Protein AF-A0A6A3LBC1-F1 (afdb_monomer)

Nearest PDB structures (foldseek):
  6pax-assembly1_A  TM=7.445E-01  e=5.194E-01  Homo sapiens
  1mbg-assembly1_A  TM=7.152E-01  e=2.354E+00  Mus musculus
  1iuy-assembly1_A  TM=4.541E-01  e=2.204E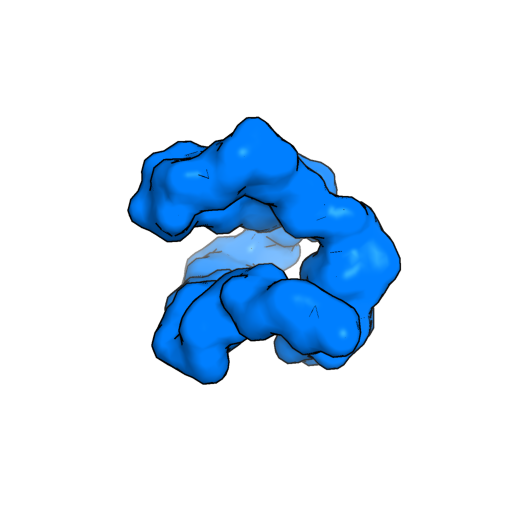+00  Mus musculus
  6wig-assembly1_A-2  TM=5.424E-01  e=9.988E+00  Medicago truncatula

Secondary structure (DSSP, 8-state):
----S-HHHHHHHHHHHHH-TTS-HHHHHHHHHHHTT-SSPPPHHHHHHH-

Mean predicted aligned error: 5.53 Å

Foldseek 3Di:
DDDDDDPVLLVVLVVVCVVPVVDDLVNSQVVSCVVVVDPHGDDSVRSVVSD

Structure (mmCIF, N/CA/C/O backbone):
data_AF-A0A6A3LBC1-F1
#
_entry.id   AF-A0A6A3LBC1-F1
#
loop_
_atom_site.group_PDB
_atom_site.id
_atom_site.type_symbol
_atom_site.label_atom_id
_atom_site.label_alt_id
_atom_site.label_comp_id
_atom_site.label_asym_id
_atom_site.label_entity_id
_atom_site.label_seq_id
_atom_site.pdbx_PDB_ins_code
_atom_site.Cartn_x
_atom_site.Cartn_y
_atom_site.Cartn_z
_atom_site.occupancy
_atom_site.B_iso_or_equiv
_atom_site.auth_seq_id
_atom_site.auth_comp_id
_atom_site.auth_asym_id
_atom_site.auth_atom_id
_atom_site.pdbx_PDB_model_num
ATOM 1 N N . MET A 1 1 ? 6.009 -3.220 -22.010 1.00 42.53 1 MET A N 1
ATOM 2 C CA . MET A 1 1 ? 5.806 -2.468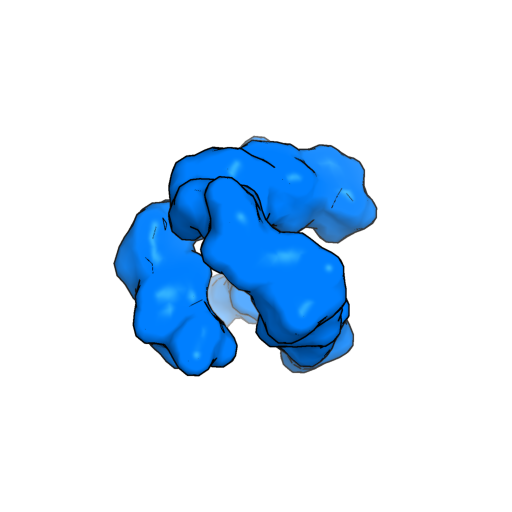 -20.753 1.00 42.53 1 MET A CA 1
ATOM 3 C C . MET A 1 1 ? 6.185 -3.378 -19.599 1.00 42.53 1 MET A C 1
ATOM 5 O O . MET A 1 1 ? 5.573 -4.426 -19.441 1.00 42.53 1 MET A O 1
ATOM 9 N N . GLY A 1 2 ? 7.296 -3.069 -18.922 1.00 45.88 2 GLY A N 1
ATOM 10 C CA . GLY A 1 2 ? 7.914 -3.953 -17.929 1.00 45.88 2 GLY A CA 1
ATOM 11 C C . GLY A 1 2 ? 6.966 -4.263 -16.774 1.00 45.88 2 GLY A C 1
ATOM 12 O O . GLY A 1 2 ? 6.217 -3.393 -16.346 1.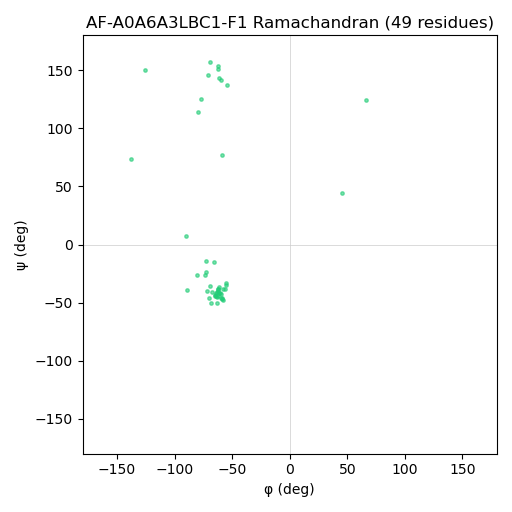00 45.88 2 GLY A O 1
ATOM 13 N N . LYS A 1 3 ? 7.002 -5.510 -16.306 1.00 50.34 3 LYS A N 1
ATOM 14 C CA . LYS A 1 3 ? 6.179 -6.114 -15.249 1.00 50.34 3 LYS A CA 1
ATOM 15 C C . LYS A 1 3 ? 6.343 -5.357 -13.918 1.00 50.34 3 LYS A C 1
ATOM 17 O O . LYS A 1 3 ? 7.092 -5.778 -13.044 1.00 50.34 3 LYS A O 1
ATOM 22 N N . TRP A 1 4 ? 5.697 -4.200 -13.790 1.00 63.03 4 TRP A N 1
ATOM 23 C CA . TRP A 1 4 ? 5.658 -3.423 -12.554 1.00 63.03 4 TRP A CA 1
ATOM 24 C C . TRP A 1 4 ? 4.619 -4.049 -11.628 1.00 63.03 4 TRP A C 1
ATOM 26 O O . TRP A 1 4 ? 3.429 -4.060 -11.931 1.00 63.03 4 TRP A O 1
ATOM 36 N N . MET A 1 5 ? 5.119 -4.581 -10.511 1.00 63.94 5 MET A N 1
ATOM 37 C CA . MET A 1 5 ? 4.411 -5.374 -9.503 1.00 63.94 5 MET A CA 1
ATOM 38 C C . MET A 1 5 ? 3.915 -6.745 -9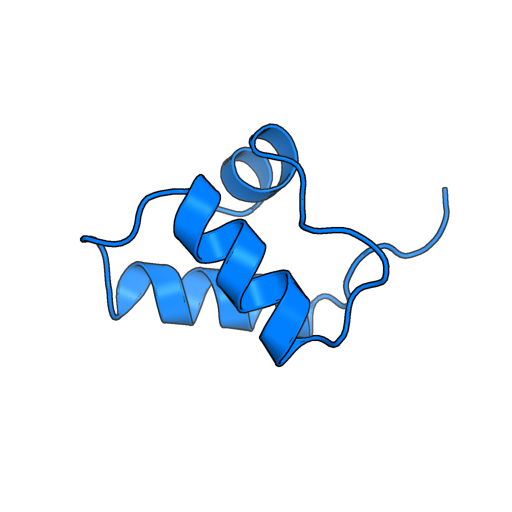.981 1.00 63.94 5 MET A C 1
ATOM 40 O O . MET A 1 5 ? 3.151 -6.885 -10.936 1.00 63.94 5 MET A O 1
ATOM 44 N N . ALA A 1 6 ? 4.338 -7.785 -9.258 1.00 75.31 6 ALA A N 1
ATOM 45 C CA . ALA A 1 6 ? 3.724 -9.099 -9.360 1.00 75.31 6 ALA A CA 1
ATOM 46 C C . ALA A 1 6 ? 2.249 -9.019 -8.928 1.00 75.31 6 ALA A C 1
ATOM 48 O O . ALA A 1 6 ? 1.869 -8.158 -8.133 1.00 75.31 6 ALA A O 1
ATOM 49 N N . ILE A 1 7 ? 1.418 -9.929 -9.443 1.00 79.56 7 ILE A N 1
ATOM 50 C CA . ILE A 1 7 ? -0.002 -10.036 -9.062 1.00 79.56 7 ILE A CA 1
ATOM 51 C C . ILE A 1 7 ? -0.148 -10.192 -7.537 1.00 79.56 7 ILE A C 1
ATOM 53 O O . ILE A 1 7 ? -1.080 -9.641 -6.954 1.00 79.56 7 ILE A O 1
ATOM 57 N N . ASP A 1 8 ? 0.806 -10.865 -6.892 1.00 80.12 8 ASP A N 1
ATOM 58 C CA . ASP A 1 8 ? 0.878 -10.991 -5.434 1.00 80.12 8 ASP A CA 1
ATOM 59 C C . ASP A 1 8 ? 0.966 -9.638 -4.721 1.00 80.12 8 ASP A C 1
ATOM 61 O O . ASP A 1 8 ? 0.162 -9.361 -3.836 1.00 80.12 8 ASP A O 1
ATOM 65 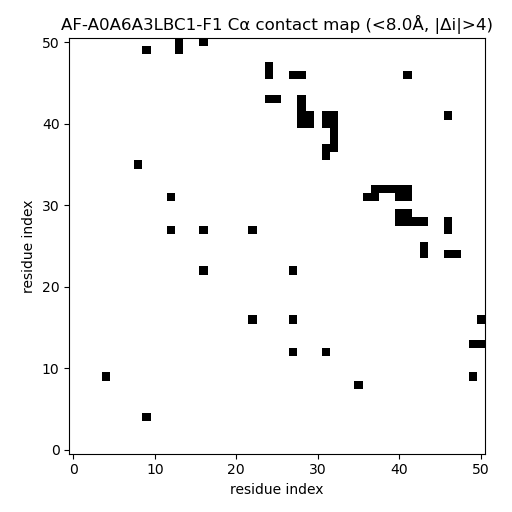N N . ASN A 1 9 ? 1.839 -8.735 -5.176 1.00 81.19 9 ASN A N 1
ATOM 66 C CA . ASN A 1 9 ? 1.994 -7.408 -4.573 1.00 81.19 9 ASN A CA 1
ATOM 67 C C . ASN A 1 9 ? 0.701 -6.588 -4.663 1.00 81.19 9 ASN A C 1
ATOM 69 O O . ASN A 1 9 ? 0.364 -5.848 -3.741 1.00 81.19 9 ASN A O 1
ATOM 73 N N . LYS A 1 10 ? -0.047 -6.725 -5.768 1.00 82.69 10 LYS A N 1
ATOM 74 C CA . LYS A 1 10 ? -1.352 -6.067 -5.926 1.00 82.69 10 LYS A CA 1
ATOM 75 C C . LYS A 1 10 ? -2.367 -6.613 -4.918 1.00 82.69 10 LYS A C 1
ATOM 77 O O . LYS A 1 10 ? -3.063 -5.837 -4.271 1.00 82.69 10 LYS A O 1
ATOM 82 N N . ARG A 1 11 ? -2.422 -7.938 -4.740 1.00 84.81 11 ARG A N 1
ATOM 83 C CA . ARG A 1 11 ? -3.311 -8.588 -3.759 1.00 84.81 11 ARG A CA 1
ATOM 84 C C . ARG A 1 11 ? -2.962 -8.211 -2.322 1.00 84.81 11 ARG A C 1
ATOM 86 O O . ARG A 1 11 ? -3.867 -7.947 -1.534 1.00 84.81 11 ARG A O 1
ATOM 93 N N . GLU A 1 12 ? -1.679 -8.152 -1.988 1.00 86.25 12 GLU A N 1
ATOM 94 C CA . GLU A 1 12 ? -1.201 -7.677 -0.687 1.00 86.25 12 GLU A CA 1
ATOM 95 C C . GLU A 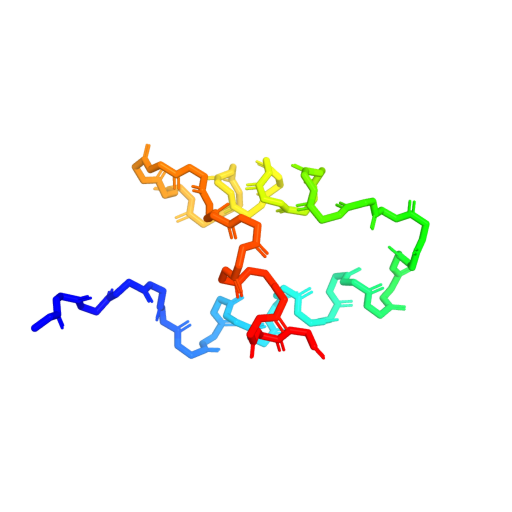1 12 ? -1.585 -6.217 -0.434 1.00 86.25 12 GLU A C 1
ATOM 97 O O . GLU A 1 12 ? -2.052 -5.885 0.654 1.00 86.25 12 GLU A O 1
ATOM 102 N N . LEU A 1 13 ? -1.477 -5.357 -1.451 1.00 84.31 13 LEU A N 1
ATOM 103 C CA . LEU A 1 13 ? -1.903 -3.961 -1.358 1.00 84.31 13 LEU A CA 1
ATOM 104 C C . LEU A 1 13 ? -3.401 -3.842 -1.031 1.00 84.31 13 LEU A C 1
ATOM 106 O O . LEU A 1 13 ? -3.773 -3.089 -0.131 1.00 84.31 13 LEU A O 1
ATOM 110 N N . ILE A 1 14 ? -4.246 -4.621 -1.715 1.00 85.69 14 ILE A N 1
ATOM 111 C CA . ILE A 1 14 ? -5.696 -4.664 -1.468 1.00 85.69 14 ILE A CA 1
ATOM 112 C C . ILE A 1 14 ? -5.981 -5.173 -0.050 1.00 85.69 14 ILE A C 1
ATOM 114 O O . ILE A 1 14 ? -6.761 -4.559 0.675 1.00 85.69 14 ILE A O 1
ATOM 118 N N . ARG A 1 15 ? -5.313 -6.249 0.393 1.00 87.81 15 ARG A N 1
ATOM 119 C CA . ARG A 1 15 ? -5.451 -6.766 1.768 1.00 87.81 15 ARG A CA 1
ATOM 120 C C . ARG A 1 15 ? -5.047 -5.728 2.808 1.00 87.81 15 ARG A C 1
ATOM 122 O O . ARG A 1 15 ? -5.743 -5.570 3.807 1.00 87.81 15 ARG A O 1
ATOM 129 N N . LYS A 1 16 ? -3.953 -4.999 2.573 1.00 85.44 16 LYS A N 1
ATOM 130 C CA . LYS A 1 16 ? -3.489 -3.938 3.472 1.00 85.44 16 LYS A CA 1
ATOM 131 C C . LYS A 1 16 ? -4.489 -2.789 3.539 1.00 85.44 16 LYS A C 1
ATOM 133 O O . LYS A 1 16 ? -4.789 -2.319 4.634 1.00 85.44 16 LYS A O 1
ATOM 138 N N . HIS A 1 17 ? -5.031 -2.364 2.400 1.00 85.06 17 HIS A N 1
ATOM 139 C CA . HIS A 1 17 ? -6.056 -1.325 2.361 1.00 85.06 17 HIS A CA 1
ATOM 140 C C . HIS A 1 17 ? -7.344 -1.769 3.064 1.00 85.06 17 HIS A C 1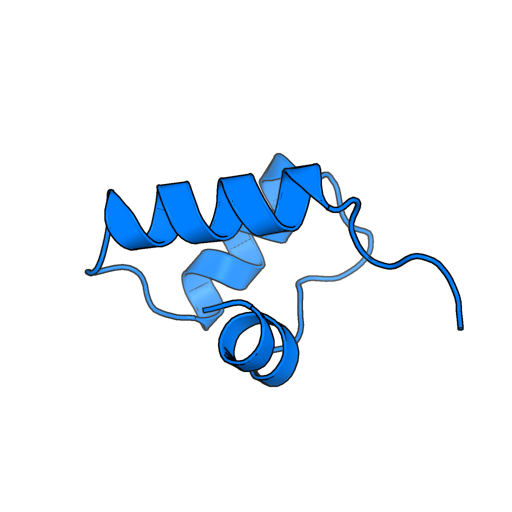
ATOM 142 O O . HIS A 1 17 ? -7.855 -1.031 3.899 1.00 85.06 17 HIS A O 1
ATOM 148 N N . ALA A 1 18 ? -7.805 -2.999 2.825 1.00 83.00 18 ALA A N 1
ATOM 149 C CA . ALA A 1 18 ? -8.969 -3.563 3.505 1.00 83.00 18 ALA A CA 1
ATOM 150 C C . ALA A 1 18 ? -8.760 -3.687 5.027 1.00 83.00 18 ALA A C 1
ATOM 152 O O . ALA A 1 18 ? -9.673 -3.415 5.801 1.00 83.00 18 ALA A O 1
ATOM 153 N N . ALA A 1 19 ? -7.553 -4.053 5.469 1.00 86.00 19 ALA A N 1
ATOM 154 C CA . ALA A 1 19 ? -7.205 -4.132 6.888 1.00 86.00 19 ALA A CA 1
ATOM 155 C C . ALA A 1 19 ? -7.018 -2.753 7.546 1.00 86.00 19 ALA A C 1
ATOM 157 O O . ALA A 1 19 ? -7.181 -2.615 8.756 1.00 86.00 19 ALA A O 1
ATOM 158 N N . THR A 1 20 ? -6.657 -1.730 6.767 1.00 80.44 20 THR A N 1
ATOM 159 C CA . THR A 1 20 ? -6.423 -0.362 7.250 1.00 80.44 20 THR A CA 1
ATOM 160 C C . THR A 1 20 ? -7.031 0.673 6.296 1.00 80.44 20 THR A C 1
ATOM 162 O O . THR A 1 20 ? -6.295 1.384 5.608 1.00 80.44 20 THR A O 1
ATOM 165 N N . PRO A 1 21 ? -8.371 0.825 6.275 1.00 75.31 21 PRO A N 1
ATOM 166 C CA . PRO A 1 21 ? -9.044 1.766 5.372 1.00 75.31 21 PRO A CA 1
ATOM 167 C C . PRO A 1 21 ? -8.720 3.237 5.684 1.00 75.31 21 PRO A C 1
ATOM 169 O O . PRO A 1 21 ? -8.932 4.111 4.851 1.00 75.31 21 PRO A O 1
ATOM 172 N N . ALA A 1 22 ? -8.156 3.522 6.863 1.00 80.75 22 ALA A N 1
ATOM 173 C CA . ALA A 1 22 ? -7.696 4.855 7.252 1.00 80.75 22 ALA A CA 1
ATOM 174 C C . ALA A 1 22 ? -6.407 5.307 6.532 1.00 80.75 22 ALA A C 1
ATOM 176 O O . ALA A 1 22 ? -6.050 6.484 6.594 1.00 80.75 22 ALA A O 1
ATOM 177 N N . MET A 1 23 ? -5.678 4.399 5.868 1.00 80.69 23 MET A N 1
ATOM 178 C CA . MET A 1 23 ? -4.466 4.758 5.129 1.00 80.69 23 MET A CA 1
ATOM 179 C C . MET A 1 23 ? -4.813 5.420 3.793 1.00 80.69 23 MET A C 1
ATOM 181 O O . MET A 1 23 ? -5.474 4.839 2.935 1.00 80.69 23 MET A O 1
ATOM 185 N N . THR A 1 24 ? -4.275 6.618 3.573 1.00 83.50 24 THR A N 1
ATOM 186 C CA . THR A 1 24 ? -4.390 7.310 2.283 1.00 83.50 24 THR A CA 1
ATOM 187 C C . THR A 1 24 ? -3.581 6.605 1.188 1.00 83.50 24 THR A C 1
ATOM 189 O O . THR A 1 24 ? -2.577 5.939 1.456 1.00 83.50 24 THR A O 1
ATOM 192 N N . GLN A 1 25 ? -3.952 6.818 -0.078 1.00 82.50 25 GLN A N 1
ATOM 193 C CA . GLN A 1 25 ? -3.249 6.242 -1.236 1.00 82.50 25 GLN A CA 1
ATOM 194 C C . GLN A 1 25 ? -1.744 6.578 -1.252 1.00 82.50 25 GLN A C 1
ATOM 196 O O . GLN A 1 25 ? -0.922 5.744 -1.622 1.00 82.50 25 GLN A O 1
ATOM 201 N N . ALA A 1 26 ? -1.359 7.776 -0.798 1.00 83.00 26 ALA A N 1
ATOM 202 C CA . ALA A 1 26 ? 0.044 8.184 -0.695 1.00 83.00 26 ALA A CA 1
ATOM 203 C C . ALA A 1 26 ? 0.809 7.414 0.397 1.00 83.00 26 ALA A C 1
ATOM 205 O O . ALA A 1 26 ? 1.988 7.092 0.230 1.00 83.00 26 ALA A O 1
ATOM 206 N N . GLN A 1 27 ? 0.148 7.097 1.514 1.00 85.88 27 GLN A N 1
ATOM 207 C CA . GLN A 1 27 ? 0.728 6.267 2.569 1.00 85.88 27 GLN A CA 1
ATOM 208 C C . GLN A 1 27 ? 0.840 4.807 2.121 1.00 85.88 27 GLN A C 1
ATOM 210 O O . GLN A 1 27 ? 1.877 4.191 2.359 1.00 85.88 27 GLN A O 1
ATOM 215 N N . LEU A 1 28 ? -0.167 4.285 1.413 1.00 85.12 28 LEU A N 1
ATOM 216 C CA . LEU A 1 28 ? -0.122 2.960 0.786 1.00 85.12 28 LEU A CA 1
ATOM 217 C C . LEU A 1 28 ? 1.006 2.856 -0.240 1.00 85.12 28 LEU A C 1
ATOM 219 O O . LEU A 1 28 ? 1.737 1.874 -0.230 1.00 85.12 28 LEU A O 1
ATOM 223 N N . ALA A 1 29 ? 1.223 3.886 -1.060 1.00 84.94 29 ALA A N 1
ATOM 224 C CA . ALA A 1 29 ? 2.340 3.923 -2.000 1.00 84.94 29 ALA A CA 1
ATOM 225 C C . ALA A 1 29 ? 3.706 3.892 -1.288 1.00 84.94 29 ALA A C 1
ATOM 227 O O . ALA A 1 29 ? 4.600 3.134 -1.673 1.00 84.94 29 ALA A O 1
ATOM 228 N N . LYS A 1 30 ? 3.874 4.672 -0.212 1.00 87.62 30 LYS A N 1
ATOM 229 C CA . LYS A 1 30 ? 5.100 4.632 0.606 1.00 87.62 30 LYS A CA 1
ATOM 230 C C . LYS A 1 30 ? 5.299 3.273 1.278 1.00 87.62 30 LYS A C 1
ATOM 232 O O . LYS A 1 30 ? 6.423 2.774 1.301 1.00 87.62 30 LYS A O 1
ATOM 237 N N . TRP A 1 31 ? 4.228 2.674 1.795 1.00 87.94 31 TRP A N 1
ATOM 238 C CA . TRP A 1 31 ? 4.267 1.339 2.388 1.00 87.94 31 TRP A CA 1
ATOM 239 C C . TRP A 1 31 ? 4.649 0.284 1.348 1.00 87.94 31 TRP A C 1
ATOM 241 O O . TRP A 1 31 ? 5.623 -0.428 1.552 1.00 87.94 31 TRP A O 1
ATOM 251 N N . ALA A 1 32 ? 3.983 0.270 0.194 1.00 84.69 32 ALA A N 1
ATOM 252 C CA . ALA A 1 32 ? 4.253 -0.650 -0.906 1.00 84.69 32 ALA A CA 1
ATOM 253 C C . ALA A 1 32 ? 5.696 -0.544 -1.413 1.00 84.69 32 ALA A C 1
ATOM 255 O O . ALA A 1 32 ? 6.328 -1.558 -1.696 1.00 84.69 32 ALA A O 1
ATOM 256 N N . LYS A 1 33 ? 6.257 0.672 -1.479 1.00 86.62 33 LYS A N 1
ATOM 257 C CA . LYS A 1 33 ? 7.676 0.858 -1.808 1.00 86.62 33 LYS A CA 1
ATOM 258 C C . LYS A 1 33 ? 8.579 0.109 -0.829 1.00 86.62 33 LYS A C 1
ATOM 260 O O . LYS A 1 33 ? 9.512 -0.565 -1.257 1.00 86.62 33 LYS A O 1
ATOM 265 N N . LYS A 1 34 ? 8.317 0.261 0.471 1.00 86.62 34 LYS A N 1
ATOM 266 C CA . LYS A 1 34 ? 9.121 -0.340 1.539 1.00 86.62 34 LYS A CA 1
ATOM 267 C C . LYS A 1 34 ? 8.944 -1.858 1.587 1.00 86.62 34 LYS A C 1
ATOM 269 O O . LYS A 1 34 ? 9.945 -2.564 1.652 1.00 86.62 34 LYS A O 1
ATOM 274 N N . GLU A 1 35 ? 7.704 -2.331 1.507 1.00 86.00 35 GLU A N 1
ATOM 275 C CA . GLU A 1 35 ? 7.354 -3.749 1.614 1.00 86.00 35 GLU A CA 1
ATOM 276 C C . GLU A 1 35 ? 7.867 -4.544 0.414 1.00 86.00 35 GLU A C 1
ATOM 278 O O . GLU A 1 35 ? 8.601 -5.518 0.555 1.00 86.00 35 GLU A O 1
ATOM 283 N N . PHE A 1 36 ? 7.573 -4.062 -0.792 1.00 82.12 36 PHE A N 1
ATOM 284 C CA . PHE A 1 36 ? 7.933 -4.750 -2.027 1.00 82.12 36 PHE A CA 1
ATOM 285 C C . PHE A 1 36 ? 9.311 -4.348 -2.567 1.00 82.12 36 PHE A C 1
ATOM 287 O O . PHE A 1 36 ? 9.659 -4.729 -3.684 1.00 82.12 36 PHE A O 1
ATOM 294 N N . ARG A 1 37 ? 10.079 -3.551 -1.806 1.00 81.38 37 ARG A N 1
ATOM 295 C CA . ARG A 1 37 ? 11.393 -3.004 -2.194 1.00 81.38 37 ARG A CA 1
ATOM 296 C C . ARG A 1 37 ? 11.393 -2.435 -3.619 1.00 81.38 37 ARG A C 1
ATOM 298 O O . ARG A 1 37 ? 12.304 -2.683 -4.408 1.00 81.38 37 ARG A O 1
ATOM 305 N N . LEU A 1 38 ? 10.343 -1.685 -3.958 1.00 80.81 38 LEU A N 1
ATOM 306 C CA . LEU A 1 38 ? 10.204 -1.086 -5.285 1.00 80.81 38 LEU A CA 1
ATOM 307 C C . LEU A 1 38 ? 11.219 0.043 -5.458 1.00 80.81 38 LEU A C 1
ATOM 309 O O . LEU A 1 38 ? 11.506 0.792 -4.519 1.00 80.81 38 LEU A O 1
ATOM 313 N N . ARG A 1 39 ? 11.709 0.201 -6.691 1.00 80.56 39 ARG A N 1
ATOM 314 C CA . ARG A 1 39 ? 12.609 1.300 -7.061 1.00 80.56 39 ARG A CA 1
ATOM 315 C C . ARG A 1 39 ? 11.951 2.658 -6.792 1.00 80.56 39 ARG A C 1
ATOM 317 O O . ARG A 1 39 ? 12.524 3.496 -6.096 1.00 80.56 39 ARG A O 1
ATOM 324 N N . ASP A 1 40 ? 10.696 2.795 -7.211 1.00 81.06 40 ASP A N 1
ATOM 325 C CA . ASP A 1 40 ? 9.875 3.981 -6.981 1.00 81.06 40 ASP A CA 1
ATOM 326 C C . ASP A 1 40 ? 8.552 3.628 -6.303 1.00 81.06 40 ASP A C 1
ATOM 328 O O . ASP A 1 40 ? 8.039 2.515 -6.472 1.00 81.06 40 ASP A O 1
ATOM 332 N N . PRO A 1 41 ? 7.994 4.557 -5.507 1.00 79.31 41 PRO A N 1
ATOM 333 C CA . PRO A 1 41 ? 6.663 4.370 -4.960 1.00 79.31 41 PRO A CA 1
ATOM 334 C C . PRO A 1 41 ? 5.630 4.275 -6.096 1.00 79.31 41 PRO A C 1
ATOM 336 O O . PRO A 1 41 ? 5.755 4.995 -7.090 1.00 79.31 41 PRO A O 1
ATOM 339 N N . PRO A 1 42 ? 4.596 3.423 -5.958 1.00 80.06 42 PRO A N 1
ATOM 340 C CA . PRO A 1 42 ? 3.504 3.371 -6.917 1.00 80.06 42 PRO A CA 1
ATOM 341 C C . PRO A 1 42 ? 2.878 4.752 -7.091 1.00 80.06 42 PRO A C 1
ATOM 343 O O . PRO A 1 42 ? 2.632 5.462 -6.112 1.00 80.06 42 PRO A O 1
ATOM 346 N N . ALA A 1 43 ? 2.577 5.120 -8.334 1.00 82.44 43 ALA A N 1
ATOM 347 C CA . ALA A 1 43 ? 1.828 6.334 -8.595 1.00 82.44 43 ALA A CA 1
ATOM 348 C C . ALA A 1 43 ? 0.429 6.237 -7.969 1.00 82.44 43 ALA A C 1
ATOM 350 O O . ALA A 1 43 ? -0.161 5.158 -7.872 1.00 82.44 43 ALA A O 1
ATOM 351 N N . ARG A 1 44 ? -0.141 7.384 -7.594 1.00 78.25 44 ARG A N 1
ATOM 352 C CA . ARG A 1 44 ? -1.504 7.452 -7.050 1.00 78.25 44 ARG A CA 1
ATOM 353 C C . ARG A 1 44 ? -2.539 6.839 -8.006 1.00 78.25 44 ARG A C 1
ATOM 355 O O . ARG A 1 44 ? -3.437 6.135 -7.550 1.00 78.25 44 ARG A O 1
ATOM 362 N N . ASN A 1 45 ? -2.375 7.045 -9.315 1.00 78.88 45 ASN A N 1
ATOM 363 C CA . ASN A 1 45 ? -3.226 6.421 -10.333 1.00 78.88 45 ASN A CA 1
ATOM 364 C C . ASN A 1 45 ? -3.118 4.895 -10.304 1.00 78.88 45 ASN A C 1
ATOM 366 O O . ASN A 1 45 ? -4.127 4.225 -10.425 1.00 78.88 45 ASN A O 1
ATOM 370 N N . THR A 1 46 ? -1.926 4.342 -10.073 1.00 77.25 46 THR A N 1
ATOM 371 C CA . THR A 1 46 ? -1.727 2.891 -9.961 1.00 77.25 46 THR A CA 1
ATOM 372 C C . THR A 1 46 ? -2.390 2.324 -8.712 1.00 77.25 46 THR A C 1
ATOM 374 O O . THR A 1 46 ? -2.995 1.266 -8.776 1.00 77.25 46 THR A O 1
ATOM 377 N N . ILE A 1 47 ? -2.310 3.026 -7.577 1.00 81.62 47 ILE A N 1
ATOM 378 C CA . ILE A 1 47 ? -3.049 2.632 -6.369 1.00 81.62 47 ILE A CA 1
ATOM 379 C C . ILE A 1 47 ? -4.563 2.674 -6.637 1.00 81.62 47 ILE A C 1
ATOM 381 O O . ILE A 1 47 ? -5.265 1.775 -6.206 1.00 81.62 47 ILE A O 1
ATOM 385 N N . SER A 1 48 ? -5.049 3.682 -7.371 1.00 82.06 48 SER A N 1
ATOM 386 C CA . SER A 1 48 ? -6.474 3.819 -7.730 1.00 82.06 48 SER A CA 1
ATOM 387 C C . SER A 1 48 ? -6.952 2.812 -8.782 1.00 82.06 48 SER A C 1
ATOM 389 O O . SER A 1 48 ? -8.141 2.576 -8.876 1.00 82.06 48 SER A O 1
ATOM 391 N N . ASP A 1 49 ? -6.050 2.273 -9.603 1.00 83.00 49 ASP A N 1
ATOM 392 C CA . ASP A 1 49 ? -6.344 1.221 -10.589 1.00 83.00 49 ASP A CA 1
ATOM 393 C C . ASP A 1 49 ? -6.384 -0.175 -9.938 1.00 83.00 49 ASP A C 1
ATOM 395 O O . ASP A 1 49 ? -7.031 -1.088 -10.441 1.00 83.00 49 ASP A O 1
ATOM 399 N N . ILE A 1 50 ? -5.670 -0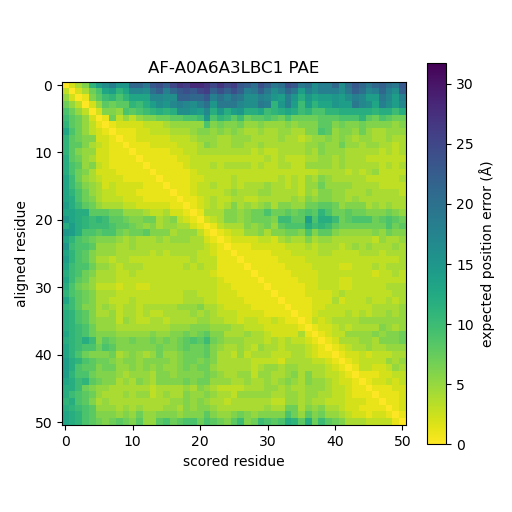.348 -8.817 1.00 79.38 50 ILE A N 1
ATOM 400 C CA . ILE A 1 50 ? -5.590 -1.610 -8.067 1.00 79.38 50 ILE A CA 1
ATOM 401 C C . ILE A 1 50 ? -6.694 -1.728 -7.005 1.00 79.38 50 ILE A C 1
ATOM 403 O O . ILE A 1 50 ? -7.168 -2.841 -6.771 1.00 79.38 50 ILE A O 1
ATOM 407 N N . LEU A 1 51 ? -7.013 -0.627 -6.313 1.00 75.62 51 LEU A N 1
ATOM 408 C CA . LEU A 1 51 ? -8.078 -0.546 -5.303 1.00 75.62 51 LEU A CA 1
ATOM 409 C C . LEU A 1 51 ? -9.442 -0.363 -5.962 1.00 75.62 51 LEU A C 1
ATOM 411 O O . LEU A 1 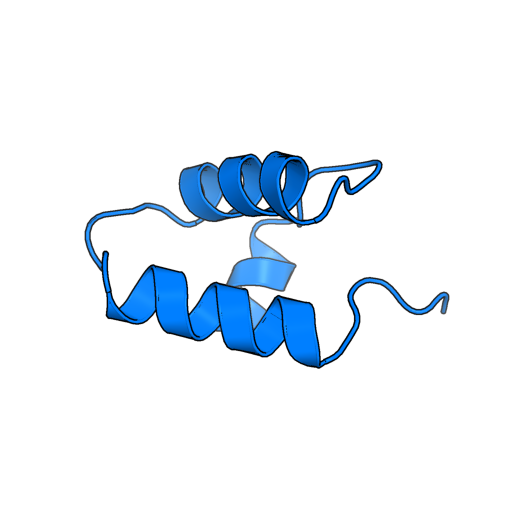51 ? -10.373 -1.075 -5.529 1.00 75.62 51 LEU A O 1
#

Solvent-accessible surface area (backbone atoms only — not comparable to full-atom values): 3139 Å² total; per-residue (Å²): 133,81,88,76,68,56,74,64,56,54,52,51,49,46,52,49,40,72,76,39,75,86,59,48,62,70,55,48,17,54,46,48,17,65,76,68,66,41,95,60,57,58,53,65,67,55,51,64,72,69,100

Radius of gyration: 9.97 Å; Cα contacts (8 Å, |Δi|>4): 33; chains: 1; bounding box: 22×19×28 Å

Organism: NCBI:txid129364

pLDDT: mean 79.58, std 9.66, range [42.53, 87.94]

Sequence (51 aa):
MGKWMAIDNKRELIRKHAATPAMTQAQLAKWAKKEFRLRDPPARNTISDIL